Protein AF-A0A2M7UHT6-F1 (afdb_monomer_lite)

Radius of gyration: 31.52 Å; chains: 1; bounding box: 57×39×100 Å

Structure (mmCIF, N/CA/C/O backbone):
data_AF-A0A2M7UHT6-F1
#
_entry.id   AF-A0A2M7UHT6-F1
#
loop_
_atom_site.group_PDB
_atom_site.id
_atom_site.type_symbol
_atom_site.label_atom_id
_atom_site.label_alt_id
_atom_site.label_comp_id
_atom_site.label_asym_id
_atom_site.label_entity_id
_atom_site.label_seq_id
_atom_site.pdbx_PDB_ins_code
_atom_site.Cartn_x
_atom_site.Cartn_y
_atom_site.Cartn_z
_atom_site.occupancy
_atom_site.B_iso_or_equiv
_atom_site.auth_seq_id
_atom_site.auth_comp_id
_atom_site.auth_asym_id
_atom_site.auth_atom_id
_atom_site.pdbx_PDB_model_num
ATOM 1 N N . MET A 1 1 ? 1.389 26.472 -63.461 1.00 50.06 1 MET A N 1
ATOM 2 C CA . MET A 1 1 ? 2.312 25.319 -63.361 1.00 50.06 1 MET A CA 1
ATOM 3 C C . MET A 1 1 ? 2.515 25.029 -61.881 1.00 50.06 1 MET A C 1
ATOM 5 O O . MET A 1 1 ? 2.798 25.987 -61.168 1.00 50.06 1 MET A O 1
ATOM 9 N N . PRO A 1 2 ? 2.283 23.802 -61.385 1.00 57.44 2 PRO A N 1
ATOM 10 C CA . PRO A 1 2 ? 2.447 23.519 -59.964 1.00 57.44 2 PRO A CA 1
ATOM 11 C C . PRO A 1 2 ? 3.932 23.613 -59.601 1.00 57.44 2 PRO A C 1
ATOM 13 O O . PRO A 1 2 ? 4.781 23.065 -60.301 1.00 57.44 2 PRO A O 1
ATOM 16 N N . GLN A 1 3 ? 4.247 24.349 -58.538 1.00 63.66 3 GLN A N 1
ATOM 17 C CA . GLN A 1 3 ? 5.607 24.419 -58.018 1.00 63.66 3 GLN A CA 1
ATOM 18 C C . GLN A 1 3 ? 5.871 23.155 -57.202 1.00 63.66 3 GLN A C 1
ATOM 20 O O . GLN A 1 3 ? 5.221 22.919 -56.184 1.00 63.66 3 GLN A O 1
ATOM 25 N N . PHE A 1 4 ? 6.792 22.314 -57.671 1.00 66.00 4 PHE A N 1
ATOM 26 C CA . PHE A 1 4 ? 7.258 21.173 -56.895 1.00 66.00 4 PHE A CA 1
ATOM 27 C C . PHE A 1 4 ? 8.043 21.697 -55.690 1.00 66.00 4 PHE A C 1
ATOM 29 O O . PHE A 1 4 ? 9.054 22.379 -55.851 1.00 66.00 4 PHE A O 1
ATOM 36 N N . ILE A 1 5 ? 7.567 21.394 -54.482 1.00 73.94 5 ILE A N 1
ATOM 37 C CA . ILE A 1 5 ? 8.310 21.633 -53.243 1.00 73.94 5 ILE A CA 1
ATOM 38 C C . ILE A 1 5 ? 9.551 20.736 -53.286 1.00 73.94 5 ILE A C 1
ATOM 40 O O . ILE A 1 5 ? 9.463 19.522 -53.105 1.00 73.94 5 ILE A O 1
ATOM 44 N N . VAL A 1 6 ? 10.708 21.331 -53.569 1.00 74.44 6 VAL A N 1
ATOM 45 C CA . VAL A 1 6 ? 11.999 20.645 -53.493 1.00 74.44 6 VAL A CA 1
ATOM 46 C C . VAL A 1 6 ? 12.429 20.671 -52.033 1.00 74.44 6 VAL A C 1
ATOM 48 O O . VAL A 1 6 ? 12.813 21.713 -51.508 1.00 74.44 6 VAL A O 1
ATOM 51 N N . ILE A 1 7 ? 12.315 19.530 -51.355 1.00 77.50 7 ILE A N 1
ATOM 52 C CA . ILE A 1 7 ? 12.790 19.390 -49.977 1.00 77.50 7 ILE A CA 1
ATOM 53 C C . ILE A 1 7 ? 14.324 19.453 -50.007 1.00 77.50 7 ILE A C 1
ATOM 55 O O . ILE A 1 7 ? 14.940 18.643 -50.707 1.00 77.50 7 ILE A O 1
ATOM 59 N N . PRO A 1 8 ? 14.962 20.376 -49.266 1.00 83.56 8 PRO A N 1
ATOM 60 C CA . PRO A 1 8 ? 16.417 20.443 -49.204 1.00 83.56 8 PRO A CA 1
ATOM 61 C C . PRO A 1 8 ? 17.009 19.129 -48.677 1.00 83.56 8 PRO A C 1
ATOM 63 O O . PRO A 1 8 ? 16.502 18.559 -47.710 1.00 83.56 8 PRO A O 1
ATOM 66 N N . SER A 1 9 ? 18.109 18.660 -49.271 1.00 78.44 9 SER A N 1
ATOM 67 C CA . SER A 1 9 ? 18.784 17.404 -48.893 1.00 78.44 9 SER A CA 1
ATOM 68 C C . SER A 1 9 ? 19.144 17.335 -47.404 1.00 78.44 9 SER A C 1
ATOM 70 O O . SER A 1 9 ? 18.954 16.300 -46.771 1.00 78.44 9 SER A O 1
ATOM 72 N N . PHE A 1 10 ? 19.548 18.464 -46.820 1.00 85.38 10 PHE A N 1
ATOM 73 C CA . PHE A 1 10 ? 19.827 18.605 -45.390 1.00 85.38 10 PHE A CA 1
ATOM 74 C C . PHE A 1 10 ? 18.629 18.242 -44.494 1.00 85.38 10 PHE A C 1
ATOM 76 O O . PHE A 1 10 ? 18.796 17.611 -43.453 1.00 85.38 10 PHE A O 1
ATOM 83 N N . VAL A 1 11 ? 17.399 18.570 -44.912 1.00 87.75 11 VAL A N 1
ATOM 84 C CA . VAL A 1 11 ? 16.183 18.201 -44.166 1.00 87.75 11 VAL A CA 1
ATOM 85 C C . VAL A 1 11 ? 16.022 16.680 -44.156 1.00 87.75 11 VAL A C 1
ATOM 87 O O . VAL A 1 11 ? 15.748 16.093 -43.112 1.00 87.75 11 VAL A O 1
ATOM 90 N N . VAL A 1 12 ? 16.260 16.019 -45.292 1.00 87.50 12 VAL A N 1
ATOM 91 C CA . VAL A 1 12 ? 16.182 14.553 -45.401 1.00 87.50 12 VAL A CA 1
ATOM 92 C C . VAL A 1 12 ? 17.237 13.869 -44.526 1.00 87.50 12 VAL A C 1
ATOM 94 O O . VAL A 1 12 ? 16.947 12.850 -43.897 1.00 87.50 12 VAL A O 1
ATOM 97 N N . GLU A 1 13 ? 18.441 14.430 -44.444 1.00 89.06 13 GLU A N 1
ATOM 98 C CA . GLU A 1 13 ? 19.517 13.923 -43.587 1.00 89.06 13 GLU A CA 1
ATOM 99 C C . GLU A 1 13 ? 19.192 14.062 -42.095 1.00 89.06 13 GLU A C 1
ATOM 101 O O . GLU A 1 13 ? 19.363 13.092 -41.353 1.00 89.06 13 GLU A O 1
ATOM 106 N N . ILE A 1 14 ? 18.631 15.200 -41.665 1.00 90.19 14 ILE A N 1
ATOM 107 C CA . ILE A 1 14 ? 18.148 15.386 -40.287 1.00 90.19 14 ILE A CA 1
ATOM 108 C C . ILE A 1 14 ? 17.097 14.330 -39.937 1.00 90.19 14 ILE A C 1
ATOM 110 O O . ILE A 1 14 ? 17.193 13.682 -38.893 1.00 90.19 14 ILE A O 1
ATOM 114 N N . PHE A 1 15 ? 16.109 14.119 -40.811 1.00 92.12 15 PHE A N 1
ATOM 115 C CA . PHE A 1 15 ? 15.066 13.119 -40.575 1.00 92.12 15 PHE A CA 1
ATOM 116 C C . PHE A 1 15 ? 15.634 11.698 -40.492 1.00 92.12 15 PHE A C 1
ATOM 118 O O . PHE A 1 15 ? 15.230 10.931 -39.618 1.00 92.12 15 PHE A O 1
ATOM 125 N N . ARG A 1 16 ? 16.595 11.340 -41.354 1.00 90.69 16 ARG A N 1
ATOM 126 C CA . ARG A 1 16 ? 17.267 10.031 -41.301 1.00 90.69 16 ARG A CA 1
ATOM 127 C C . ARG A 1 16 ? 18.049 9.841 -40.006 1.00 90.69 16 ARG A C 1
ATOM 129 O O . ARG A 1 16 ? 17.943 8.779 -39.396 1.00 90.69 16 ARG A O 1
ATOM 136 N N . ALA A 1 17 ? 18.802 10.854 -39.581 1.00 89.38 17 ALA A N 1
ATOM 137 C CA . ALA A 1 17 ? 19.562 10.813 -38.337 1.00 89.38 17 ALA A CA 1
ATOM 138 C C . ALA A 1 17 ? 18.633 10.665 -37.122 1.00 89.38 17 ALA A C 1
ATOM 140 O O . ALA A 1 17 ? 18.834 9.777 -36.296 1.00 89.38 17 ALA A O 1
ATOM 141 N N . PHE A 1 18 ? 17.563 11.462 -37.060 1.00 91.94 18 PHE A N 1
ATOM 142 C CA . PHE A 1 18 ? 16.549 11.367 -36.010 1.00 91.94 18 PHE A CA 1
ATOM 143 C C . PHE A 1 18 ? 15.891 9.980 -35.963 1.00 91.94 18 PHE A C 1
ATOM 145 O O . PHE A 1 18 ? 15.783 9.372 -34.898 1.00 91.94 18 PHE A O 1
ATOM 152 N N . TRP A 1 19 ? 15.499 9.444 -37.123 1.00 93.19 19 TRP A N 1
ATOM 153 C CA . TRP A 1 19 ? 14.872 8.126 -37.222 1.00 93.19 19 TRP A CA 1
ATOM 154 C C . TRP A 1 19 ? 15.800 6.992 -36.771 1.00 93.19 19 TRP A C 1
ATOM 156 O O . TRP A 1 19 ? 15.363 6.070 -36.080 1.00 93.19 19 TRP A O 1
ATOM 166 N N . LEU A 1 20 ? 17.090 7.069 -37.114 1.00 92.00 20 LEU A N 1
ATOM 167 C CA . LEU A 1 20 ? 18.097 6.118 -36.643 1.00 92.00 20 LEU A CA 1
ATOM 168 C C . LEU A 1 20 ? 18.216 6.159 -35.119 1.00 92.00 20 LEU A C 1
ATOM 170 O O . LEU A 1 20 ? 18.099 5.117 -34.479 1.00 92.00 20 LEU A O 1
ATOM 174 N N . VAL A 1 21 ? 18.375 7.347 -34.532 1.00 90.62 21 VAL A N 1
ATOM 175 C CA . VAL A 1 21 ? 18.479 7.516 -33.074 1.00 90.62 21 VAL A CA 1
ATOM 176 C C . VAL A 1 21 ? 17.251 6.944 -32.366 1.00 90.62 21 VAL A C 1
ATOM 178 O O . VAL A 1 21 ? 17.391 6.173 -31.415 1.00 90.62 21 VAL A O 1
ATOM 181 N N . LEU A 1 22 ? 16.047 7.231 -32.866 1.00 91.00 22 LEU A N 1
ATOM 182 C CA . LEU A 1 22 ? 14.812 6.690 -32.302 1.00 91.00 22 LEU A CA 1
ATOM 183 C C . LEU A 1 22 ? 14.782 5.154 -32.368 1.00 91.00 22 LEU A C 1
ATOM 185 O O . LEU A 1 22 ? 14.456 4.505 -31.376 1.00 91.00 22 LEU A O 1
ATOM 189 N N . LYS A 1 23 ? 15.201 4.556 -33.491 1.00 91.25 23 LYS A N 1
ATOM 190 C CA . LYS A 1 23 ? 15.273 3.095 -33.666 1.00 91.25 23 LYS A CA 1
ATOM 191 C C . LYS A 1 23 ? 16.265 2.415 -32.715 1.00 91.25 23 LYS A C 1
ATOM 193 O O . LYS A 1 23 ? 16.066 1.248 -32.380 1.00 91.25 23 LYS A O 1
ATOM 198 N N . TYR A 1 24 ? 17.293 3.120 -32.248 1.00 91.12 24 TYR A N 1
ATOM 199 C CA . TYR A 1 24 ? 18.239 2.585 -31.265 1.00 91.12 24 TYR A CA 1
ATOM 200 C C . TYR A 1 24 ? 17.851 2.869 -29.809 1.00 91.12 24 TYR A C 1
ATOM 202 O O . TYR A 1 24 ? 18.267 2.106 -28.945 1.00 91.12 24 TYR A O 1
ATOM 210 N N . ILE A 1 25 ? 17.062 3.913 -29.522 1.00 92.50 25 ILE A N 1
ATOM 211 C CA . ILE A 1 25 ? 16.767 4.367 -28.146 1.00 92.50 25 ILE A CA 1
ATOM 212 C C . ILE A 1 25 ? 15.336 4.039 -27.684 1.00 92.50 25 ILE A C 1
ATOM 214 O O . ILE A 1 25 ? 15.074 4.051 -26.486 1.00 92.50 25 ILE A O 1
ATOM 218 N N . TRP A 1 26 ? 14.403 3.687 -28.577 1.00 88.19 26 TRP A N 1
ATOM 219 C CA . TRP A 1 26 ? 12.982 3.483 -28.232 1.00 88.19 26 TRP A CA 1
ATOM 220 C C . TRP A 1 26 ? 12.710 2.480 -27.095 1.00 88.19 26 TRP A C 1
ATOM 222 O O . TRP A 1 26 ? 11.686 2.598 -26.428 1.00 88.19 26 TRP A O 1
ATOM 232 N N . TRP A 1 27 ? 13.605 1.519 -26.844 1.00 90.44 27 TRP A N 1
ATOM 233 C CA . TRP A 1 27 ? 13.474 0.542 -25.757 1.00 90.44 27 TRP A CA 1
ATOM 234 C C . TRP A 1 27 ? 13.899 1.086 -24.388 1.00 90.44 27 TRP A C 1
ATOM 236 O O . TRP A 1 27 ? 13.505 0.521 -23.375 1.00 90.44 27 TRP A O 1
ATOM 246 N N . VAL A 1 28 ? 14.670 2.175 -24.334 1.00 91.94 28 VAL A N 1
ATOM 247 C CA . VAL A 1 28 ? 15.145 2.802 -23.092 1.00 91.94 28 VAL A CA 1
ATOM 248 C C . VAL A 1 28 ? 14.001 3.360 -22.238 1.00 91.94 28 VAL A C 1
ATOM 250 O O . VAL A 1 28 ? 13.995 3.064 -21.049 1.00 91.94 28 VAL A O 1
ATOM 253 N N . PRO A 1 29 ? 13.015 4.120 -22.764 1.00 91.62 29 PRO A N 1
ATOM 254 C CA . PRO A 1 29 ? 11.910 4.640 -21.949 1.00 91.62 29 PRO A CA 1
ATOM 255 C C . PRO A 1 29 ? 10.903 3.566 -21.507 1.00 91.62 29 PRO A C 1
ATOM 257 O O . PRO A 1 29 ? 10.205 3.752 -20.513 1.00 91.62 29 PRO A O 1
ATOM 260 N N . ILE A 1 30 ? 10.826 2.434 -22.213 1.00 92.31 30 ILE A N 1
ATOM 261 C CA . ILE A 1 30 ? 9.872 1.350 -21.935 1.00 92.31 30 ILE A CA 1
ATOM 262 C C . ILE A 1 30 ? 9.953 0.826 -20.489 1.00 92.31 30 ILE A C 1
ATOM 264 O O . ILE A 1 30 ? 8.919 0.827 -19.818 1.00 92.31 30 ILE A O 1
ATOM 268 N N . PRO A 1 31 ? 11.115 0.401 -19.955 1.00 92.88 31 PRO A N 1
ATOM 269 C CA . PRO A 1 31 ? 11.209 -0.091 -18.583 1.00 92.88 31 PRO A CA 1
ATOM 270 C C . PRO A 1 31 ? 10.813 0.969 -17.550 1.00 92.88 31 PRO A C 1
ATOM 272 O O . PRO A 1 31 ? 10.165 0.626 -16.565 1.00 92.88 31 PRO A O 1
ATOM 275 N N . PHE A 1 32 ? 11.102 2.252 -17.788 1.00 93.81 32 PHE A N 1
ATOM 276 C CA . PHE A 1 32 ? 10.706 3.328 -16.870 1.00 93.81 32 PHE A CA 1
ATOM 277 C C . PHE A 1 32 ? 9.190 3.517 -16.781 1.00 93.81 32 PHE A C 1
ATOM 279 O O . PHE A 1 32 ? 8.704 4.031 -15.779 1.00 93.81 32 PHE A O 1
ATOM 286 N N . ILE A 1 33 ? 8.438 3.086 -17.795 1.00 93.94 33 ILE A N 1
ATOM 287 C CA . ILE A 1 33 ? 6.973 3.133 -17.794 1.00 93.94 33 ILE A CA 1
ATOM 288 C C . ILE A 1 33 ? 6.395 1.806 -17.290 1.00 93.94 33 ILE A C 1
ATOM 290 O O . ILE A 1 33 ? 5.522 1.794 -16.420 1.00 93.94 33 ILE A O 1
ATOM 294 N N . ILE A 1 34 ? 6.891 0.677 -17.804 1.00 95.69 34 ILE A N 1
ATOM 295 C CA . ILE A 1 34 ? 6.324 -0.649 -17.530 1.00 95.69 34 ILE A CA 1
ATOM 29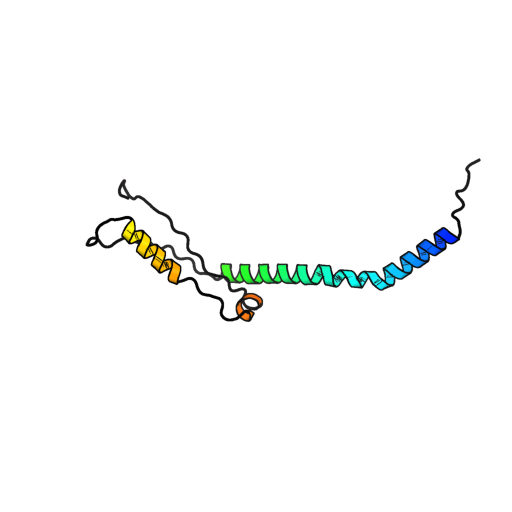6 C C . ILE A 1 34 ? 6.621 -1.112 -16.106 1.00 95.69 34 ILE A C 1
ATOM 298 O O . ILE A 1 34 ? 5.717 -1.616 -15.447 1.00 95.69 34 ILE A O 1
ATOM 302 N N . ILE A 1 35 ? 7.846 -0.937 -15.602 1.00 95.25 35 ILE A N 1
ATOM 303 C CA . ILE A 1 35 ? 8.225 -1.413 -14.263 1.00 95.25 35 ILE A CA 1
ATOM 304 C C . ILE A 1 35 ? 7.339 -0.797 -13.165 1.00 95.25 35 ILE A C 1
ATOM 306 O O . ILE A 1 35 ? 6.761 -1.562 -12.388 1.00 95.25 35 ILE A O 1
ATOM 310 N N . PRO A 1 36 ? 7.150 0.536 -13.076 1.00 95.62 36 PRO A N 1
ATOM 311 C CA . PRO A 1 36 ? 6.280 1.100 -12.046 1.00 95.62 36 PRO A CA 1
ATOM 312 C C . PRO A 1 36 ? 4.802 0.765 -12.272 1.00 95.62 36 PRO A C 1
ATOM 314 O O . PRO A 1 36 ? 4.067 0.595 -11.299 1.00 95.62 36 PRO A O 1
ATOM 317 N N . ALA A 1 37 ? 4.350 0.650 -13.526 1.00 96.00 37 ALA A N 1
ATOM 318 C CA . ALA A 1 37 ? 2.983 0.228 -13.825 1.00 96.00 37 ALA A CA 1
ATOM 319 C C . ALA A 1 37 ? 2.726 -1.208 -13.340 1.00 96.00 37 ALA A C 1
ATOM 321 O O . ALA A 1 37 ? 1.733 -1.465 -12.658 1.00 96.00 37 ALA A O 1
ATOM 322 N N . PHE A 1 38 ? 3.658 -2.119 -13.621 1.00 95.88 38 PHE A N 1
ATOM 323 C CA . PHE A 1 38 ? 3.611 -3.501 -13.166 1.00 95.88 38 PHE A CA 1
ATOM 324 C C . PHE A 1 38 ? 3.670 -3.593 -11.641 1.00 95.88 38 PHE A C 1
ATOM 326 O O . PHE A 1 38 ? 2.843 -4.276 -11.050 1.00 95.88 38 PHE A O 1
ATOM 333 N N . ALA A 1 39 ? 4.575 -2.860 -10.986 1.00 92.88 39 ALA A N 1
ATOM 334 C CA . ALA A 1 39 ? 4.680 -2.852 -9.528 1.00 92.88 39 ALA A CA 1
ATOM 335 C C . ALA A 1 39 ? 3.368 -2.408 -8.855 1.00 92.88 39 ALA A C 1
ATOM 337 O O . ALA A 1 39 ? 2.918 -3.032 -7.894 1.00 92.88 39 ALA A O 1
ATOM 338 N N . LYS A 1 40 ? 2.707 -1.373 -9.392 1.00 93.81 40 LYS A N 1
ATOM 339 C CA . LYS A 1 40 ? 1.392 -0.920 -8.909 1.00 93.81 40 LYS A CA 1
ATOM 340 C C . LYS A 1 40 ? 0.304 -1.969 -9.131 1.00 93.81 40 LYS A C 1
ATOM 342 O O . LYS A 1 40 ? -0.480 -2.229 -8.221 1.00 93.81 40 LYS A O 1
ATOM 347 N N . ALA A 1 41 ? 0.259 -2.572 -10.318 1.00 95.38 41 ALA A N 1
ATOM 348 C CA . ALA A 1 41 ? -0.715 -3.610 -10.645 1.00 95.38 41 ALA A CA 1
ATOM 349 C C . ALA A 1 41 ? -0.532 -4.864 -9.774 1.00 95.38 41 ALA A C 1
ATOM 351 O O . ALA A 1 41 ? -1.511 -5.405 -9.262 1.00 95.38 41 ALA A O 1
ATOM 352 N N . TRP A 1 42 ? 0.717 -5.280 -9.550 1.00 93.94 42 TRP A N 1
ATOM 353 C CA . TRP A 1 42 ? 1.078 -6.379 -8.660 1.00 93.94 42 TRP A CA 1
ATOM 354 C C . TRP A 1 42 ? 0.609 -6.112 -7.231 1.00 93.94 42 TRP A C 1
ATOM 356 O O . TRP A 1 42 ? -0.132 -6.917 -6.669 1.00 93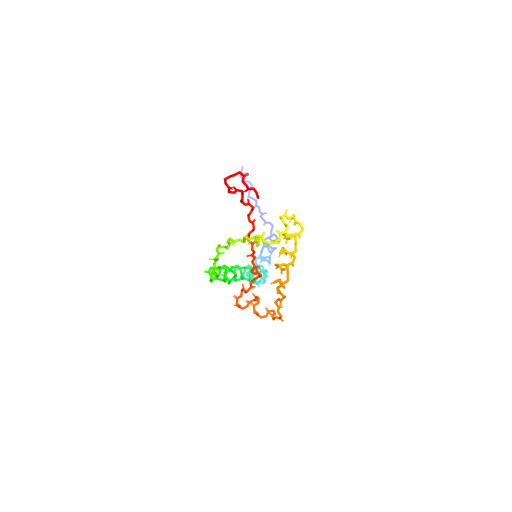.94 42 TRP A O 1
ATOM 366 N N . LEU A 1 43 ? 0.961 -4.947 -6.676 1.00 92.94 43 LEU A N 1
ATOM 367 C CA . LEU A 1 43 ? 0.577 -4.558 -5.321 1.00 92.94 43 LEU A CA 1
ATOM 368 C C . LEU A 1 43 ? -0.950 -4.485 -5.158 1.00 92.94 43 LEU A C 1
ATOM 370 O O . LEU A 1 43 ? -1.493 -4.942 -4.155 1.00 92.94 43 LEU A O 1
ATOM 374 N N . TYR A 1 44 ? -1.660 -3.957 -6.159 1.00 94.38 44 TYR A N 1
ATOM 375 C CA . TYR A 1 44 ? -3.123 -3.949 -6.177 1.00 94.38 44 TYR A CA 1
ATOM 376 C C . TYR A 1 44 ? -3.706 -5.368 -6.154 1.00 94.38 44 TYR A C 1
ATOM 378 O O . TYR A 1 44 ? -4.620 -5.651 -5.379 1.00 94.38 44 TYR A O 1
ATOM 386 N N . PHE A 1 45 ? -3.165 -6.273 -6.973 1.00 94.81 45 PHE A N 1
ATOM 387 C CA . PHE A 1 45 ? -3.625 -7.655 -7.058 1.00 94.81 45 PHE A CA 1
ATOM 388 C C . PHE A 1 45 ? -3.452 -8.410 -5.734 1.00 94.81 45 PHE A C 1
ATOM 390 O O . PHE A 1 45 ? -4.416 -9.001 -5.240 1.00 94.81 45 PHE A O 1
ATOM 397 N N . ILE A 1 46 ? -2.260 -8.361 -5.131 1.00 94.38 46 ILE A N 1
ATOM 398 C CA . ILE A 1 46 ? -1.988 -9.075 -3.875 1.00 94.38 46 ILE A CA 1
ATOM 399 C C . ILE A 1 46 ? -2.805 -8.508 -2.710 1.00 94.38 46 ILE A C 1
ATOM 401 O O . ILE A 1 46 ? -3.380 -9.278 -1.947 1.00 94.38 46 ILE A O 1
ATOM 405 N N . ARG A 1 47 ? -2.966 -7.180 -2.624 1.00 92.69 47 ARG A N 1
ATOM 406 C CA . ARG A 1 47 ? -3.799 -6.548 -1.589 1.00 92.69 47 ARG A CA 1
ATOM 407 C C . ARG A 1 47 ? -5.268 -6.922 -1.750 1.00 92.69 47 ARG A C 1
ATOM 409 O O . ARG A 1 47 ? -5.933 -7.248 -0.774 1.00 92.69 47 ARG A O 1
ATOM 416 N N . LYS A 1 48 ? -5.782 -6.948 -2.983 1.00 94.50 48 LYS A N 1
ATOM 417 C CA . LYS A 1 48 ? -7.155 -7.393 -3.258 1.00 94.50 48 LYS A CA 1
ATOM 418 C C . LYS A 1 48 ? -7.367 -8.855 -2.862 1.00 94.50 48 LYS A C 1
ATOM 420 O O . LYS A 1 48 ? -8.412 -9.189 -2.309 1.00 94.50 48 LYS A O 1
ATOM 425 N N . ARG A 1 49 ? -6.378 -9.717 -3.116 1.00 93.75 49 ARG A N 1
ATOM 426 C CA . ARG A 1 49 ? -6.395 -11.113 -2.665 1.00 93.75 49 ARG A CA 1
ATOM 427 C C . ARG A 1 49 ? -6.420 -11.204 -1.139 1.00 93.75 49 ARG A C 1
ATOM 429 O O . ARG A 1 49 ? -7.238 -11.951 -0.619 1.00 93.75 49 ARG A O 1
ATOM 436 N N . TRP A 1 50 ? -5.576 -10.435 -0.452 1.00 91.44 50 TRP A N 1
ATOM 437 C CA . TRP A 1 50 ? -5.516 -10.389 1.010 1.00 91.44 50 TRP A CA 1
ATOM 438 C C . TRP A 1 50 ? -6.862 -9.979 1.623 1.00 91.44 50 TRP A C 1
ATOM 440 O O . TRP A 1 50 ? -7.418 -10.705 2.440 1.00 91.44 50 TRP A O 1
ATOM 450 N N . VAL A 1 51 ? -7.462 -8.884 1.142 1.00 91.50 51 VAL A N 1
ATOM 451 C CA . VAL A 1 51 ? -8.793 -8.430 1.591 1.00 91.50 51 VAL A CA 1
ATOM 452 C C . VAL A 1 51 ? -9.878 -9.471 1.322 1.00 91.50 51 VAL A C 1
ATOM 454 O O . VAL A 1 51 ? -10.751 -9.679 2.157 1.00 91.50 51 VAL A O 1
ATOM 457 N N . GLY A 1 52 ? -9.820 -10.164 0.182 1.00 92.06 52 GLY A N 1
ATOM 458 C CA . GLY A 1 52 ? -10.762 -11.239 -0.136 1.00 92.06 52 GLY A CA 1
ATOM 459 C C . GLY A 1 52 ? -10.639 -12.475 0.764 1.00 92.06 52 GL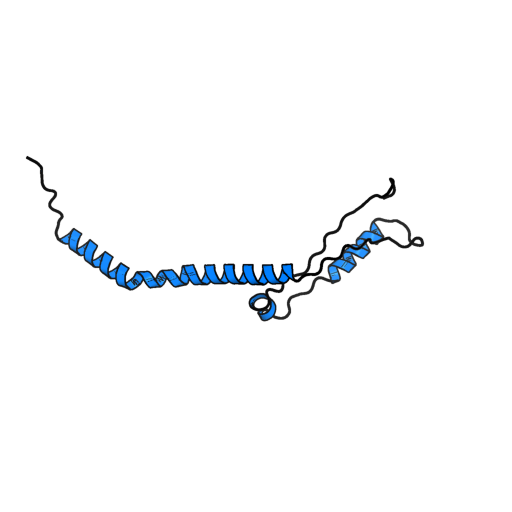Y A C 1
ATOM 460 O O . GLY A 1 52 ? -11.569 -13.273 0.820 1.00 92.06 52 GLY A O 1
ATOM 461 N N . GLN A 1 53 ? -9.511 -12.649 1.457 1.00 91.62 53 GLN A N 1
ATOM 462 C CA . GLN A 1 53 ? -9.294 -13.732 2.422 1.00 91.62 53 GLN A CA 1
ATOM 463 C C . GLN A 1 53 ? -9.715 -13.352 3.849 1.00 91.62 53 GLN A C 1
ATOM 465 O O . GLN A 1 53 ? -9.849 -14.242 4.692 1.00 91.62 53 GLN A O 1
ATOM 470 N N . MET A 1 54 ? -9.939 -12.062 4.124 1.00 91.00 54 MET A N 1
ATOM 471 C CA . MET A 1 54 ? -10.388 -11.591 5.433 1.00 91.00 54 MET A CA 1
ATOM 472 C C . MET A 1 54 ? -11.785 -12.127 5.754 1.00 91.00 54 MET A C 1
ATOM 474 O O . MET A 1 54 ? -12.708 -12.060 4.938 1.00 91.00 54 MET A O 1
ATOM 478 N N . LYS A 1 55 ? -11.950 -12.643 6.973 1.00 91.19 55 LYS A N 1
ATOM 479 C CA . LYS A 1 55 ? -13.245 -13.092 7.490 1.00 91.19 55 LYS A CA 1
ATOM 480 C C . LYS A 1 55 ? -13.882 -11.965 8.287 1.00 91.19 55 LYS A C 1
ATOM 482 O O . LYS A 1 55 ? -13.437 -11.651 9.386 1.00 91.19 55 LYS A O 1
ATOM 487 N N . TRP A 1 56 ? -14.940 -11.392 7.734 1.00 91.12 56 TRP A N 1
ATOM 488 C CA . TRP A 1 56 ? -15.722 -10.359 8.398 1.00 91.12 56 TRP A CA 1
ATOM 489 C C . TRP A 1 56 ? -16.716 -10.994 9.366 1.00 91.12 56 TRP A C 1
ATOM 491 O O . TRP A 1 56 ? -17.456 -11.906 8.995 1.00 91.12 56 TRP A O 1
ATOM 501 N N . VAL A 1 57 ? -16.737 -10.500 10.601 1.00 92.69 57 VAL A N 1
ATOM 502 C CA . VAL A 1 57 ? -17.732 -10.856 11.614 1.00 92.69 57 VAL A CA 1
ATOM 503 C C . VAL A 1 57 ? -18.408 -9.585 12.108 1.00 92.69 57 VAL A C 1
ATOM 505 O O . VAL A 1 57 ? -17.753 -8.561 12.297 1.00 92.69 57 VAL A O 1
ATOM 508 N N . MET A 1 58 ? -19.723 -9.646 12.294 1.00 92.31 58 MET A N 1
ATOM 509 C CA . MET A 1 58 ? -20.495 -8.563 12.893 1.00 92.31 58 MET A CA 1
ATOM 510 C C . MET A 1 58 ? -20.672 -8.867 14.377 1.00 92.31 58 MET A C 1
ATOM 512 O O . MET A 1 58 ? -21.154 -9.943 14.732 1.00 92.31 58 MET A O 1
ATOM 516 N N . LEU A 1 59 ? -20.245 -7.937 15.229 1.00 90.62 59 LEU A N 1
ATOM 517 C CA . LEU A 1 59 ? -20.302 -8.079 16.679 1.00 90.62 59 LEU A CA 1
ATOM 518 C C . LEU A 1 59 ? -21.221 -7.012 17.260 1.00 90.62 59 LEU A C 1
ATOM 520 O O . LEU A 1 59 ? -21.032 -5.822 17.016 1.00 90.62 59 LEU A O 1
ATOM 524 N N . GLU A 1 60 ? -22.187 -7.451 18.058 1.00 89.38 60 GLU A N 1
ATOM 525 C CA . GLU A 1 60 ? -23.001 -6.567 18.882 1.00 89.38 60 GLU A CA 1
ATOM 526 C C . GLU A 1 60 ? -22.308 -6.383 20.238 1.00 89.38 60 GLU A C 1
ATOM 528 O O . GLU A 1 60 ? -22.112 -7.343 20.987 1.00 89.38 60 GLU A O 1
ATOM 533 N N . ILE A 1 61 ? -21.902 -5.149 20.545 1.00 87.00 61 ILE A N 1
ATOM 534 C CA . ILE A 1 61 ? -21.241 -4.810 21.810 1.00 87.00 61 ILE A CA 1
ATOM 535 C C . ILE A 1 61 ? -22.291 -4.228 22.754 1.00 87.00 61 ILE A C 1
ATOM 537 O O . ILE A 1 61 ? -22.735 -3.096 22.578 1.00 87.00 61 ILE A O 1
ATOM 541 N N . ILE A 1 62 ? -22.666 -4.999 23.776 1.00 85.25 62 ILE A N 1
ATOM 542 C CA . ILE A 1 62 ? -23.647 -4.588 24.786 1.00 85.25 62 ILE A CA 1
ATOM 543 C C . ILE A 1 62 ? -22.909 -4.279 26.096 1.00 85.25 62 ILE A C 1
ATOM 545 O O . ILE A 1 62 ? 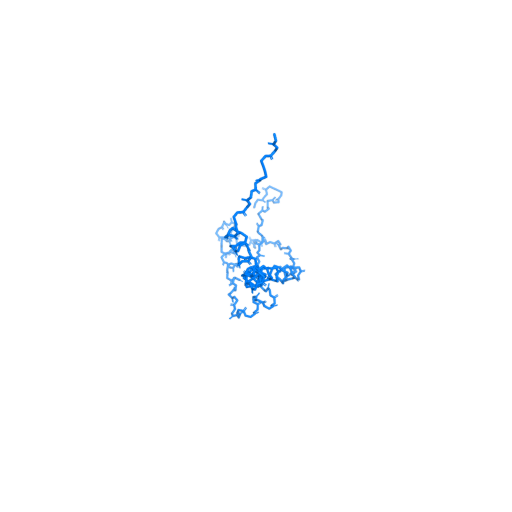-22.311 -5.190 26.679 1.00 85.25 62 ILE A O 1
ATOM 549 N N . PRO A 1 63 ? -22.953 -3.031 26.602 1.00 82.94 63 PRO A N 1
ATOM 550 C CA . PRO A 1 63 ? -22.406 -2.704 27.912 1.00 82.94 63 PRO A CA 1
ATOM 551 C C . PRO A 1 63 ? -23.082 -3.534 29.020 1.00 82.94 63 PRO A C 1
ATOM 553 O O . PRO A 1 63 ? -24.311 -3.684 29.008 1.00 82.94 63 PRO A O 1
ATOM 556 N N . PRO A 1 64 ? -22.327 -4.060 30.000 1.00 85.00 64 PRO A N 1
ATOM 557 C CA . PRO A 1 64 ? -22.900 -4.800 31.121 1.00 85.00 64 PRO A CA 1
ATOM 558 C C . PRO A 1 64 ? -23.905 -3.959 31.921 1.00 85.00 64 PRO A C 1
ATOM 560 O O . PRO A 1 64 ? -23.762 -2.743 32.045 1.00 85.00 64 PRO A O 1
ATOM 563 N N . ARG A 1 65 ? -24.927 -4.615 32.489 1.00 82.12 65 ARG A N 1
ATOM 564 C CA . ARG A 1 65 ? -26.035 -3.941 33.198 1.00 82.12 65 ARG A CA 1
ATOM 565 C C . ARG A 1 65 ? -25.607 -3.229 34.481 1.00 82.12 65 ARG A C 1
ATOM 567 O O . ARG A 1 65 ? -26.279 -2.287 34.884 1.00 82.12 65 ARG A O 1
ATOM 574 N N . ASP A 1 66 ? -24.511 -3.676 35.082 1.00 84.06 66 ASP A N 1
ATOM 575 C CA . ASP A 1 66 ? -24.032 -3.200 36.382 1.00 84.06 66 ASP A CA 1
ATOM 576 C C . ASP A 1 66 ? -23.166 -1.935 36.278 1.00 84.06 66 ASP A C 1
ATOM 578 O O . ASP A 1 66 ? -22.708 -1.410 37.290 1.00 84.06 66 ASP A O 1
ATOM 582 N N . I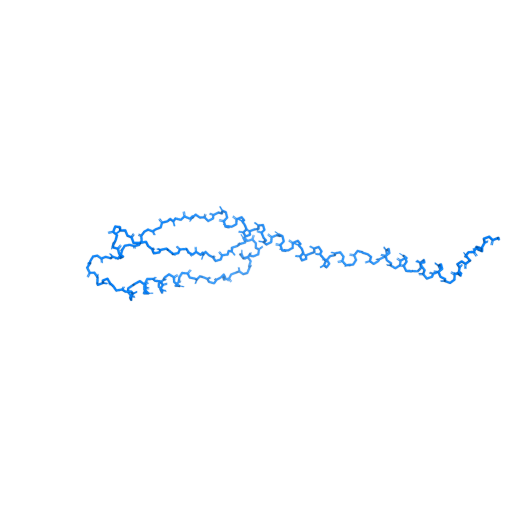LE A 1 67 ? -22.925 -1.445 35.057 1.00 82.69 67 ILE A N 1
ATOM 583 C CA . ILE A 1 67 ? -22.086 -0.275 34.799 1.00 82.69 67 ILE A CA 1
ATOM 584 C C . ILE A 1 67 ? -22.971 0.897 34.382 1.00 82.69 67 ILE A C 1
ATOM 586 O O . ILE A 1 67 ? -23.935 0.743 33.629 1.00 82.69 67 ILE A O 1
ATOM 590 N N . GLU A 1 68 ? -22.627 2.091 34.858 1.00 81.75 68 GLU A N 1
ATOM 591 C CA . GLU A 1 68 ? -23.282 3.327 34.445 1.00 81.75 68 GLU A CA 1
ATOM 592 C C . GLU A 1 68 ? -23.241 3.476 32.915 1.00 81.75 68 GLU A C 1
ATOM 594 O O . GLU A 1 68 ? -22.189 3.361 32.282 1.00 81.75 68 GLU A O 1
ATOM 599 N N . ARG A 1 69 ? -24.394 3.745 32.296 1.00 77.50 69 ARG A N 1
ATOM 600 C CA . ARG A 1 69 ? -24.484 3.993 30.852 1.00 77.50 69 ARG A CA 1
ATOM 601 C C . ARG A 1 69 ? -24.000 5.407 30.552 1.00 77.50 69 ARG A C 1
ATOM 603 O O . ARG A 1 69 ? -24.800 6.332 30.456 1.00 77.50 69 ARG A O 1
ATOM 610 N N . SER A 1 70 ? -22.686 5.568 30.433 1.00 82.50 70 SER A N 1
ATOM 611 C CA . SER A 1 70 ? -22.051 6.838 30.084 1.00 82.50 70 SER A CA 1
ATOM 612 C C . SER A 1 70 ? -21.283 6.736 28.757 1.00 82.50 70 SER A C 1
ATOM 614 O O . SER A 1 70 ? -20.703 5.685 28.463 1.00 82.50 70 SER A O 1
ATOM 616 N N . PRO A 1 71 ? -21.201 7.828 27.968 1.00 84.25 71 PRO A N 1
ATOM 617 C CA . PRO A 1 71 ? -20.361 7.881 26.767 1.00 84.25 71 PRO A CA 1
ATOM 618 C C . PRO A 1 71 ? -18.887 7.541 27.039 1.00 84.25 71 PRO A C 1
ATOM 620 O O . PRO A 1 71 ? -18.214 6.963 26.190 1.00 84.25 71 PRO A O 1
ATOM 623 N N . LYS A 1 72 ? -18.409 7.830 28.256 1.00 87.56 72 LYS A N 1
ATOM 624 C CA . LYS A 1 72 ? -17.038 7.563 28.708 1.00 87.56 72 LYS A CA 1
ATOM 625 C C . LYS A 1 72 ? -16.663 6.079 28.639 1.00 87.56 72 LYS A C 1
ATOM 627 O O . LYS A 1 72 ? -15.531 5.742 28.304 1.00 87.56 72 LYS A O 1
ATOM 632 N N . ASN A 1 73 ? -17.608 5.180 28.908 1.00 86.12 73 ASN A N 1
ATOM 633 C CA . ASN A 1 73 ? -17.345 3.741 28.830 1.00 86.12 73 ASN A CA 1
ATOM 634 C C . ASN A 1 73 ? -17.139 3.278 27.381 1.00 86.12 73 ASN A C 1
ATOM 636 O O . ASN A 1 73 ? -16.266 2.453 27.113 1.00 86.12 73 ASN A O 1
ATOM 640 N N . MET A 1 74 ? -17.891 3.850 26.437 1.00 87.81 74 MET A N 1
ATOM 641 C CA . MET A 1 74 ? -17.697 3.587 25.008 1.00 87.81 74 MET A CA 1
ATOM 642 C C . MET A 1 74 ? -16.385 4.182 24.492 1.00 87.81 74 MET A C 1
ATOM 644 O O . MET A 1 74 ? -15.701 3.543 23.697 1.00 87.81 74 MET A O 1
ATOM 648 N N . GLU A 1 75 ? -15.982 5.354 24.984 1.00 89.06 75 GLU A N 1
ATOM 649 C CA . GLU A 1 75 ? -14.675 5.947 24.676 1.00 89.06 75 GLU A CA 1
ATOM 650 C C . GLU A 1 75 ? -13.519 5.033 25.108 1.00 89.06 75 GLU A C 1
ATOM 652 O O . GLU A 1 75 ? -12.580 4.800 24.344 1.00 89.06 75 GLU A O 1
ATOM 657 N N . GLN A 1 76 ? -13.610 4.440 26.301 1.00 89.00 76 GLN A N 1
ATOM 658 C CA . GLN A 1 76 ? -12.615 3.482 26.776 1.00 89.00 76 GLN A CA 1
ATOM 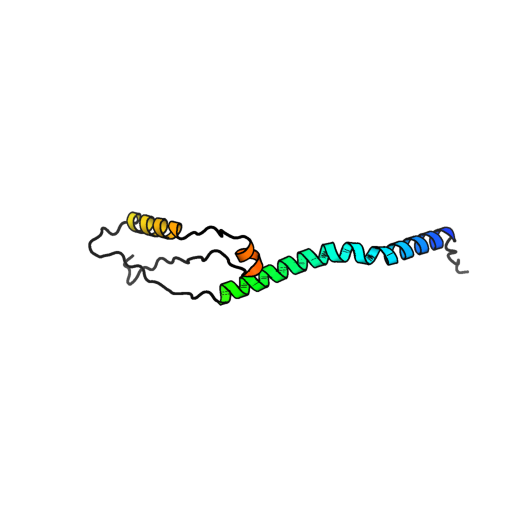659 C C . GLN A 1 76 ? -12.587 2.203 25.922 1.00 89.00 76 GLN A C 1
ATOM 661 O O . GLN A 1 76 ? -11.505 1.701 25.614 1.00 89.00 76 GLN A O 1
ATOM 666 N N . ALA A 1 77 ? -13.747 1.704 25.484 1.00 88.50 77 ALA A N 1
ATOM 667 C CA . ALA A 1 77 ? -13.823 0.561 24.573 1.00 88.50 77 ALA A CA 1
ATOM 668 C C . ALA A 1 77 ? -13.163 0.862 23.213 1.00 88.50 77 ALA A C 1
ATOM 670 O O . ALA A 1 77 ? -12.351 0.071 22.732 1.00 88.50 77 ALA A O 1
ATOM 671 N N . ILE A 1 78 ? -13.445 2.031 22.626 1.00 89.44 78 ILE A N 1
ATOM 672 C CA . ILE A 1 78 ? -12.828 2.485 21.368 1.00 89.44 78 ILE A CA 1
ATOM 673 C C . ILE A 1 78 ? -11.313 2.666 21.538 1.00 89.44 78 ILE A C 1
ATOM 675 O O . ILE A 1 78 ? -10.540 2.265 20.669 1.00 89.44 78 ILE A O 1
ATOM 679 N N . THR A 1 79 ? -10.872 3.199 22.678 1.00 90.31 79 THR A N 1
ATOM 680 C CA . THR A 1 79 ? -9.443 3.321 23.006 1.00 90.31 79 THR A CA 1
ATOM 681 C C . THR A 1 79 ? -8.768 1.948 23.073 1.00 90.31 79 THR A C 1
ATOM 683 O O . THR A 1 79 ? -7.651 1.782 22.588 1.00 90.31 79 THR A O 1
ATOM 686 N N . GLY A 1 80 ? -9.454 0.936 23.612 1.00 88.81 80 GLY A N 1
ATOM 687 C CA . GLY A 1 80 ? -8.985 -0.450 23.594 1.00 88.81 80 GLY A CA 1
ATOM 688 C C . GLY A 1 80 ? -8.849 -1.016 22.177 1.00 88.81 80 GLY A C 1
ATOM 689 O O . GLY A 1 80 ? -7.834 -1.636 21.864 1.00 88.81 80 GLY A O 1
ATOM 690 N N . LEU A 1 81 ? -9.820 -0.746 21.295 1.00 88.62 81 LEU A N 1
ATOM 691 C CA . LEU A 1 81 ? -9.755 -1.141 19.879 1.00 88.62 81 LEU A CA 1
ATOM 692 C C . LEU A 1 81 ? -8.571 -0.497 19.150 1.00 88.62 81 LEU A C 1
ATOM 694 O O . LEU A 1 81 ? -7.965 -1.129 18.287 1.00 88.62 81 LEU A O 1
ATOM 698 N N . TRP A 1 82 ? -8.191 0.727 19.525 1.00 86.38 82 TRP A N 1
ATOM 699 C CA . TRP A 1 82 ? -7.009 1.386 18.971 1.00 86.38 82 TRP A CA 1
ATOM 700 C C . TRP A 1 82 ? -5.702 0.636 19.288 1.00 86.38 82 TRP A C 1
ATOM 702 O O . TRP A 1 82 ? -4.749 0.680 18.514 1.00 86.38 82 TRP A O 1
ATOM 712 N N . GLY A 1 83 ? -5.654 -0.120 20.387 1.00 83.88 83 GLY A N 1
ATOM 713 C CA . GLY A 1 83 ? -4.505 -0.964 20.726 1.00 83.88 83 GLY A CA 1
ATOM 714 C C . GLY A 1 83 ? -4.290 -2.147 19.775 1.00 83.88 83 GLY A C 1
ATOM 715 O O . GLY A 1 83 ? -3.200 -2.711 19.751 1.00 83.88 83 GLY A O 1
ATOM 716 N N . ALA A 1 84 ? -5.296 -2.513 18.973 1.00 82.00 84 ALA A N 1
ATOM 717 C CA . ALA A 1 84 ? -5.191 -3.584 17.982 1.00 82.00 84 ALA A CA 1
ATOM 718 C C . ALA A 1 84 ? -4.491 -3.149 16.677 1.00 82.00 84 ALA A C 1
ATOM 720 O O . ALA A 1 84 ? -4.306 -3.972 15.780 1.00 82.00 84 ALA A O 1
ATOM 721 N N . PHE A 1 85 ? -4.101 -1.874 16.545 1.00 79.50 85 PHE A N 1
ATOM 722 C CA . PHE A 1 85 ? -3.278 -1.419 15.426 1.00 79.50 85 PHE A CA 1
ATOM 723 C C . PHE A 1 85 ? -1.873 -2.026 15.523 1.00 79.50 85 PHE A C 1
ATOM 725 O O . PHE A 1 85 ? -1.099 -1.702 16.423 1.00 79.50 85 PHE A O 1
ATOM 732 N N . GLY A 1 86 ? -1.542 -2.905 14.577 1.00 70.94 86 GLY A N 1
ATOM 733 C CA . GLY A 1 86 ? -0.227 -3.523 14.464 1.00 70.94 86 GLY A CA 1
ATOM 734 C C . GLY A 1 86 ? 0.637 -2.804 13.431 1.00 70.94 86 GLY A C 1
ATOM 735 O O . GLY A 1 86 ? 0.158 -2.360 12.391 1.00 70.94 86 GLY A O 1
ATOM 736 N N . THR A 1 87 ? 1.939 -2.711 13.685 1.00 64.12 87 THR A N 1
ATOM 737 C CA . THR A 1 87 ? 2.899 -2.269 12.666 1.00 64.12 87 THR A CA 1
ATOM 738 C C . THR A 1 87 ? 3.422 -3.496 11.926 1.00 64.12 87 THR A C 1
ATOM 740 O O . THR A 1 87 ? 3.910 -4.428 12.567 1.00 64.12 87 THR A O 1
ATOM 743 N N . PHE A 1 88 ? 3.367 -3.503 10.589 1.00 65.56 88 PHE A N 1
ATOM 744 C CA . PHE A 1 88 ? 4.000 -4.552 9.779 1.00 65.56 88 PHE A CA 1
ATOM 745 C C . PHE A 1 88 ? 5.495 -4.591 10.086 1.00 65.56 88 PHE A C 1
ATOM 747 O O . PHE A 1 88 ? 6.242 -3.691 9.702 1.00 65.56 88 PHE A O 1
ATOM 754 N N . SER A 1 89 ? 5.936 -5.617 10.814 1.00 59.44 89 SER A N 1
ATOM 755 C CA . SER A 1 89 ? 7.329 -5.717 11.258 1.00 59.44 89 SER A CA 1
ATOM 756 C C . SER A 1 89 ? 8.270 -6.057 10.093 1.00 59.44 89 SER A C 1
ATOM 758 O O . SER A 1 89 ? 9.468 -5.783 10.146 1.00 59.44 89 SER A O 1
ATOM 760 N N . ILE A 1 90 ? 7.730 -6.611 8.999 1.00 75.25 90 ILE A N 1
ATOM 761 C CA . ILE A 1 90 ? 8.510 -7.127 7.877 1.00 75.25 90 ILE A CA 1
ATOM 762 C C . ILE A 1 90 ? 7.973 -6.544 6.564 1.00 75.25 90 ILE A C 1
ATOM 764 O O . ILE A 1 90 ? 6.915 -6.928 6.078 1.00 75.25 90 ILE A O 1
ATOM 768 N N . LYS A 1 91 ? 8.751 -5.664 5.914 1.00 72.00 91 LYS A N 1
ATOM 769 C CA . LYS A 1 91 ? 8.423 -5.118 4.576 1.00 72.00 91 LYS A CA 1
ATOM 770 C C . LYS A 1 91 ? 8.153 -6.213 3.534 1.00 72.00 91 LYS A C 1
ATOM 772 O O . LYS A 1 91 ? 7.394 -6.003 2.598 1.00 72.00 91 LYS A O 1
ATOM 777 N N . ALA A 1 92 ? 8.762 -7.387 3.691 1.00 74.94 92 ALA A N 1
ATOM 778 C CA . ALA A 1 92 ? 8.508 -8.530 2.821 1.00 74.94 92 ALA A CA 1
ATOM 779 C C . ALA A 1 92 ? 7.036 -8.984 2.857 1.00 74.94 92 ALA A C 1
ATOM 781 O O . ALA A 1 92 ? 6.505 -9.338 1.813 1.00 74.94 92 ALA A O 1
ATOM 782 N N . GLU A 1 93 ? 6.351 -8.917 4.001 1.00 77.88 93 GLU A N 1
ATOM 783 C CA . GLU A 1 93 ? 4.933 -9.296 4.105 1.00 77.88 93 GLU A CA 1
ATOM 784 C C . GLU A 1 93 ? 4.019 -8.320 3.345 1.00 77.88 93 GLU A C 1
ATOM 786 O O . GLU A 1 93 ? 3.045 -8.712 2.701 1.00 77.88 93 GLU A O 1
ATOM 791 N N . GLU A 1 94 ? 4.364 -7.034 3.329 1.00 79.00 94 GLU A N 1
ATOM 792 C CA . GLU A 1 94 ? 3.601 -6.039 2.575 1.00 79.00 94 GLU A CA 1
ATOM 793 C C . GLU A 1 94 ? 3.696 -6.278 1.057 1.00 79.00 94 GLU A C 1
ATOM 795 O O . GLU A 1 94 ? 2.688 -6.233 0.350 1.00 79.00 94 GLU A O 1
ATOM 800 N N . TYR A 1 95 ? 4.900 -6.554 0.545 1.00 80.94 95 TYR A N 1
ATOM 801 C CA . TYR A 1 95 ? 5.147 -6.648 -0.901 1.00 80.94 95 TYR A CA 1
ATOM 802 C C . TYR A 1 95 ? 5.028 -8.068 -1.482 1.00 80.94 95 TYR A C 1
ATOM 804 O O . TYR A 1 95 ? 4.840 -8.204 -2.695 1.00 80.94 95 TYR A O 1
ATOM 812 N N . LEU A 1 96 ? 5.123 -9.119 -0.656 1.00 81.06 96 LEU A N 1
ATOM 813 C CA . LEU A 1 96 ? 4.982 -10.519 -1.085 1.00 81.06 96 LEU A CA 1
ATOM 814 C C . LEU A 1 96 ? 3.594 -11.086 -0.774 1.00 81.06 96 LEU A C 1
ATOM 816 O O . LEU A 1 96 ? 2.963 -11.645 -1.669 1.00 81.06 96 LEU A O 1
ATOM 820 N N . SER A 1 97 ? 3.107 -10.946 0.463 1.00 81.88 97 SER A N 1
ATOM 821 C CA . SER A 1 97 ? 1.777 -11.438 0.856 1.00 81.88 97 SER A CA 1
ATOM 822 C C . SER A 1 97 ? 0.668 -10.406 0.659 1.00 81.88 97 SER A C 1
ATOM 824 O O . SER A 1 97 ? -0.502 -10.783 0.642 1.00 81.88 97 SER A O 1
ATOM 826 N N . GLY A 1 98 ? 1.003 -9.128 0.449 1.00 86.12 98 GLY A N 1
ATOM 827 C CA . GLY A 1 98 ? 0.003 -8.078 0.251 1.00 86.12 98 GLY A CA 1
ATOM 828 C C . GLY A 1 98 ? -0.752 -7.731 1.528 1.00 86.12 98 GLY A C 1
ATOM 829 O O . GLY A 1 98 ? -1.872 -7.225 1.437 1.00 86.12 98 GLY A O 1
ATOM 830 N N . MET A 1 99 ? -0.165 -8.034 2.693 1.00 86.75 99 MET A N 1
ATOM 831 C CA . MET A 1 99 ? -0.793 -7.783 3.985 1.00 86.75 99 MET A CA 1
ATOM 832 C C . MET A 1 99 ? -1.048 -6.289 4.164 1.00 86.75 99 MET A C 1
ATOM 834 O O . MET A 1 99 ? -0.181 -5.458 3.891 1.00 86.75 99 MET A O 1
ATOM 838 N N . ILE A 1 100 ? -2.255 -5.957 4.610 1.00 87.56 100 ILE A N 1
ATOM 839 C CA . ILE A 1 100 ? -2.652 -4.595 4.971 1.00 87.56 100 ILE A CA 1
ATOM 840 C C . ILE A 1 100 ? -3.355 -4.603 6.318 1.00 87.56 100 ILE A C 1
ATOM 842 O O . ILE A 1 100 ? -3.832 -5.646 6.765 1.00 87.56 100 ILE A O 1
ATOM 846 N N . GLN A 1 101 ? -3.389 -3.432 6.956 1.00 86.62 101 GLN A N 1
ATOM 847 C CA . GLN A 1 101 ? -3.916 -3.292 8.309 1.00 86.62 101 GLN A CA 1
ATOM 848 C C . GLN A 1 101 ? -5.400 -3.605 8.268 1.00 86.62 101 GLN A C 1
ATOM 850 O O . GLN A 1 101 ? -6.124 -3.010 7.474 1.00 86.62 101 GLN A O 1
ATOM 855 N N . GLU A 1 102 ? -5.832 -4.541 9.105 1.00 86.50 102 GLU A N 1
ATOM 856 C CA . GLU A 1 102 ? -7.245 -4.845 9.278 1.00 86.50 102 GLU A CA 1
ATOM 857 C C . GLU A 1 102 ? -7.951 -3.626 9.872 1.00 86.50 102 GLU A C 1
ATOM 859 O O . GLU A 1 102 ? -7.409 -2.932 10.741 1.00 86.50 102 GLU A O 1
ATOM 864 N N . TRP A 1 103 ? -9.149 -3.345 9.370 1.00 86.81 103 TRP A N 1
ATOM 865 C CA . TRP A 1 103 ? -9.963 -2.222 9.813 1.00 86.81 103 TRP A CA 1
ATOM 866 C C . TRP A 1 103 ? -11.283 -2.709 10.388 1.00 86.81 103 TRP A C 1
ATOM 868 O O . TRP A 1 103 ? -11.795 -3.772 10.040 1.00 86.81 103 TRP A O 1
ATOM 878 N N . TYR A 1 104 ? -11.851 -1.869 11.242 1.00 89.19 104 TYR A N 1
ATOM 879 C CA . TYR A 1 104 ? -13.146 -2.085 11.863 1.00 89.19 104 TYR A CA 1
ATOM 880 C C . TYR A 1 104 ? -14.138 -1.049 11.335 1.00 89.19 104 TYR A C 1
ATOM 882 O O . TYR A 1 104 ? -13.760 0.073 10.994 1.00 89.19 104 TYR A O 1
ATOM 890 N N . SER A 1 105 ? -15.413 -1.420 11.283 1.00 90.19 105 SER A N 1
ATOM 891 C CA . SER A 1 105 ? -16.520 -0.492 11.059 1.00 90.19 105 SER A CA 1
ATOM 892 C C . SER A 1 105 ? -17.383 -0.494 12.315 1.00 90.19 105 SER A C 1
ATOM 894 O O . SER A 1 105 ? -17.726 -1.562 12.818 1.00 90.19 105 SER A O 1
ATOM 896 N N . LEU A 1 106 ? -17.661 0.693 12.853 1.00 90.12 106 LEU A N 1
ATOM 897 C CA . LEU A 1 106 ? -18.438 0.874 14.075 1.00 90.12 106 LEU A CA 1
ATOM 898 C C . LEU A 1 106 ? -19.741 1.587 13.722 1.00 90.12 106 LEU A C 1
ATOM 900 O O . LEU A 1 106 ? -19.715 2.638 13.083 1.00 90.12 106 LEU A O 1
ATOM 904 N N . GLU A 1 107 ? -20.860 1.029 14.169 1.00 87.12 107 GLU A N 1
ATOM 905 C CA . GLU A 1 107 ? -22.194 1.593 13.990 1.00 87.12 107 GLU A CA 1
ATOM 906 C C . GLU A 1 107 ? -22.874 1.724 15.355 1.00 87.12 107 GLU A C 1
ATOM 908 O O . GLU A 1 107 ? -22.807 0.816 16.185 1.00 87.12 107 GLU A O 1
ATOM 913 N N . LEU A 1 108 ? -23.511 2.871 15.600 1.00 85.44 108 LEU A N 1
ATOM 914 C CA . LEU A 1 108 ? -24.336 3.096 16.784 1.00 85.44 108 LEU A CA 1
ATOM 915 C C . LEU A 1 108 ? -25.793 2.837 16.409 1.00 85.44 108 LEU A C 1
ATOM 917 O O . LEU A 1 108 ? -26.346 3.536 15.561 1.00 85.44 108 LEU A O 1
ATOM 921 N N . VAL A 1 109 ? -26.419 1.861 17.062 1.00 82.25 109 VAL A N 1
ATOM 922 C CA . VAL A 1 109 ? -27.818 1.494 16.821 1.00 82.25 109 VAL A CA 1
ATOM 923 C C . VAL A 1 109 ? -28.631 1.745 18.085 1.00 82.25 109 VAL A C 1
ATOM 925 O O . VAL A 1 109 ? -28.321 1.214 19.147 1.00 82.25 109 VAL A O 1
ATOM 928 N N . GLY A 1 110 ? -29.699 2.536 17.963 1.00 78.31 110 GLY A N 1
ATOM 929 C CA . GLY A 1 110 ? -30.723 2.661 18.998 1.00 78.31 110 GLY A CA 1
ATOM 930 C C . GLY A 1 110 ? -31.840 1.648 18.759 1.00 78.31 110 GLY A C 1
ATOM 931 O O . GLY A 1 110 ? -32.526 1.710 17.739 1.00 78.31 110 GLY A O 1
ATOM 932 N N . ILE A 1 111 ? -32.051 0.720 19.691 1.00 79.06 111 ILE A N 1
ATOM 933 C CA . ILE A 1 111 ? -33.076 -0.326 19.574 1.00 79.06 111 ILE A CA 1
ATOM 934 C C . ILE A 1 111 ? -34.299 0.094 20.398 1.00 79.06 111 ILE A C 1
ATOM 936 O O . ILE A 1 111 ? -34.199 0.352 21.597 1.00 79.06 111 ILE A O 1
ATOM 940 N N . ASN A 1 112 ? -35.482 0.144 19.776 1.00 75.81 112 ASN A N 1
ATOM 941 C CA . ASN A 1 112 ? -36.758 0.460 20.443 1.00 75.81 112 ASN A CA 1
ATOM 942 C C . ASN A 1 112 ? -36.768 1.801 21.213 1.00 75.81 112 ASN A C 1
ATOM 944 O O . ASN A 1 112 ? -37.309 1.886 22.316 1.00 75.81 112 ASN A O 1
ATOM 948 N N . GLY A 1 113 ? -36.141 2.848 20.662 1.00 67.25 113 GLY A N 1
ATOM 949 C CA . GLY A 1 113 ? -36.076 4.173 21.299 1.00 67.25 113 GLY A CA 1
ATOM 950 C C . GLY A 1 113 ? -35.155 4.244 22.522 1.00 67.25 113 GLY A C 1
ATOM 951 O O . GLY A 1 113 ? -35.138 5.258 23.216 1.00 67.25 113 GLY A O 1
ATOM 952 N N . LYS A 1 114 ? -34.385 3.184 22.785 1.00 62.44 114 LYS A N 1
ATOM 953 C CA . LYS A 1 114 ? -33.294 3.180 23.755 1.00 62.44 114 LYS A CA 1
ATOM 954 C C . LYS A 1 114 ? -31.979 3.252 22.985 1.00 62.44 114 LYS A C 1
ATOM 956 O O . LYS A 1 114 ? -31.677 2.355 22.199 1.00 62.44 114 LYS A O 1
ATOM 961 N N . LEU A 1 115 ? -31.259 4.350 23.195 1.00 56.78 115 LEU A N 1
ATOM 962 C CA . LEU A 1 115 ? -29.818 4.428 22.963 1.00 56.78 115 LEU A CA 1
ATOM 963 C C . LEU A 1 115 ? -29.083 3.744 24.126 1.00 56.78 115 LEU A C 1
ATOM 965 O O . LEU A 1 115 ? -29.633 3.734 25.259 1.00 56.78 115 LEU A O 1
#

Secondary structure (DSSP, 8-state):
--------HHHHHHHHHHHHHHHHHTTSHHHHHHHHHHHHHHHHHHHHHHHHH-----------TTS---HHHHHHHHHHHHTT----S-HHIIIII-------------BTTB-

Organism: NCBI:txid1974797

Sequence (115 aa):
MPQFIVIPSFVVEIFRAFWLVLKYIWWVPIPFIIIPAFAKAWLYFIRKRWVGQMKWVMLEIIPPRDIERSPKNMEQAITGLWGAFGTFSIKAEEYLSGMIQEWYSLELVGINGKL

pLDDT: mean 85.24, std 9.46, range [50.06, 96.0]

Foldseek 3Di:
DDDPPDDDPVVVVVVVVVVVVCVVCVVVCVCVPVVVVVQVVLLVVLLVVQVVPDDDDDDDDDDDPVDDPDVVVVVVVVVVVVVQFDDPPDPCCCRPNVDDTDDDDDDDDADPNHD